Protein AF-A0A921BBT5-F1 (afdb_monomer)

pLDDT: mean 90.87, std 7.2, range [58.44, 97.44]

Structure (mmCIF, N/CA/C/O backbone):
data_AF-A0A921BBT5-F1
#
_entry.id   AF-A0A921BBT5-F1
#
loop_
_atom_site.group_PDB
_atom_site.id
_atom_site.type_symbol
_atom_site.label_atom_id
_atom_site.label_alt_id
_atom_site.label_comp_id
_atom_site.label_asym_id
_atom_site.label_entity_id
_atom_site.label_seq_id
_atom_site.pdbx_PDB_ins_code
_atom_site.Cartn_x
_atom_site.Cartn_y
_atom_site.Cartn_z
_atom_site.occupancy
_atom_site.B_iso_or_equiv
_atom_site.auth_seq_id
_atom_site.auth_comp_id
_atom_site.auth_asym_id
_atom_site.auth_atom_id
_atom_site.pdbx_PDB_model_num
ATOM 1 N N . MET A 1 1 ? 1.662 -13.714 -7.559 1.00 72.19 1 MET A N 1
ATOM 2 C CA . MET A 1 1 ? 1.308 -12.708 -6.559 1.00 72.19 1 MET A CA 1
ATOM 3 C C . MET A 1 1 ? 0.565 -13.531 -5.557 1.00 72.19 1 MET A C 1
ATOM 5 O O . MET A 1 1 ? -0.421 -14.146 -5.947 1.00 72.19 1 MET A O 1
ATOM 9 N N . THR A 1 2 ? 1.134 -13.703 -4.376 1.00 85.88 2 THR A N 1
ATOM 10 C CA . THR A 1 2 ? 0.542 -14.585 -3.370 1.00 85.88 2 THR A CA 1
ATOM 11 C C . THR A 1 2 ? -0.353 -13.729 -2.492 1.00 85.88 2 THR A C 1
ATOM 13 O O . THR A 1 2 ? 0.152 -12.836 -1.818 1.00 85.88 2 THR A O 1
ATOM 16 N N . ILE A 1 3 ? -1.661 -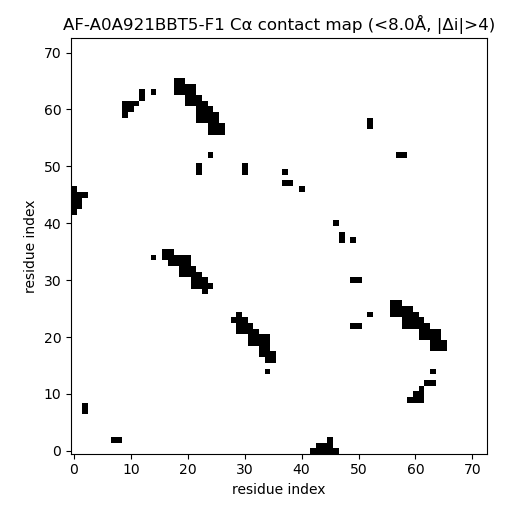13.959 -2.577 1.00 90.69 3 ILE A N 1
ATOM 17 C CA . ILE A 1 3 ? -2.671 -13.340 -1.716 1.00 90.69 3 ILE A CA 1
ATOM 18 C C . ILE A 1 3 ? -3.039 -14.389 -0.672 1.00 90.69 3 ILE A C 1
ATOM 20 O O . ILE A 1 3 ? -3.297 -15.536 -1.038 1.00 90.69 3 ILE A O 1
ATOM 24 N N . ASP A 1 4 ? -2.996 -14.005 0.598 1.00 91.88 4 ASP A N 1
ATOM 25 C CA . ASP A 1 4 ? -3.337 -14.895 1.703 1.00 91.88 4 ASP A CA 1
ATOM 26 C C . ASP A 1 4 ? -4.853 -15.049 1.842 1.00 91.88 4 ASP A C 1
ATOM 28 O O . ASP A 1 4 ? -5.630 -14.211 1.376 1.00 91.88 4 ASP A O 1
ATOM 32 N N . ASP A 1 5 ? -5.281 -16.110 2.520 1.00 94.19 5 ASP A N 1
ATOM 33 C CA . ASP A 1 5 ? -6.692 -16.318 2.820 1.00 94.19 5 ASP A CA 1
ATOM 34 C C . ASP A 1 5 ? -7.247 -15.139 3.634 1.00 94.19 5 ASP A C 1
ATOM 36 O O . ASP A 1 5 ? -6.719 -14.774 4.685 1.00 94.19 5 ASP A O 1
ATOM 40 N N . GLY A 1 6 ? -8.331 -14.541 3.134 1.00 92.25 6 GLY A N 1
ATOM 41 C CA . GLY A 1 6 ? -8.963 -13.356 3.721 1.00 92.25 6 GLY A CA 1
ATOM 42 C C . GLY A 1 6 ? -8.498 -12.021 3.130 1.00 92.25 6 GLY A C 1
ATOM 43 O O . GLY A 1 6 ? -9.196 -11.021 3.307 1.00 92.25 6 GLY A O 1
ATOM 44 N N . ASP A 1 7 ? -7.402 -12.003 2.367 1.00 94.00 7 ASP A N 1
ATOM 45 C CA . ASP A 1 7 ? -6.956 -10.821 1.630 1.00 94.00 7 ASP A CA 1
ATOM 46 C C . ASP A 1 7 ? -7.549 -10.770 0.216 1.00 94.00 7 ASP A C 1
ATOM 48 O O . ASP A 1 7 ? -7.986 -11.763 -0.371 1.00 94.00 7 ASP A O 1
ATOM 52 N N . ARG A 1 8 ? -7.565 -9.567 -0.366 1.00 92.75 8 ARG A N 1
ATOM 53 C CA . ARG A 1 8 ? -8.006 -9.349 -1.747 1.00 92.75 8 ARG A CA 1
ATOM 54 C C . ARG A 1 8 ? -7.252 -8.205 -2.406 1.00 92.75 8 ARG A C 1
ATOM 56 O O . ARG A 1 8 ? -6.880 -7.231 -1.755 1.00 92.75 8 ARG A O 1
ATOM 63 N N . LEU A 1 9 ? -7.097 -8.293 -3.725 1.00 93.00 9 LEU A N 1
ATOM 64 C CA . LEU A 1 9 ? -6.630 -7.171 -4.532 1.00 93.00 9 LEU A CA 1
ATOM 65 C C . LEU A 1 9 ? -7.727 -6.098 -4.587 1.00 93.00 9 LEU A C 1
ATOM 67 O O . LEU A 1 9 ? -8.854 -6.392 -4.981 1.00 93.00 9 LEU A O 1
ATOM 71 N N . ILE A 1 10 ? -7.393 -4.865 -4.209 1.00 92.56 10 ILE A N 1
ATOM 72 C CA . ILE A 1 10 ? -8.339 -3.733 -4.206 1.00 92.56 10 ILE A CA 1
ATOM 73 C C . ILE A 1 10 ? -8.103 -2.737 -5.348 1.00 92.56 10 ILE A C 1
ATOM 75 O O . ILE A 1 10 ? -8.971 -1.923 -5.642 1.00 92.56 10 ILE A O 1
ATOM 79 N N . GLY A 1 11 ? -6.935 -2.789 -5.988 1.00 90.12 11 GLY A N 1
ATOM 80 C CA . GLY A 1 11 ? -6.554 -1.860 -7.042 1.00 90.12 11 GLY A CA 1
ATOM 81 C C . GLY A 1 11 ? -5.195 -2.201 -7.635 1.00 90.12 11 GLY A C 1
ATOM 82 O O . GLY A 1 11 ? -4.400 -2.920 -7.031 1.00 90.12 11 GLY A O 1
ATOM 83 N N . ALA A 1 12 ? -4.953 -1.681 -8.831 1.00 92.19 12 ALA A N 1
ATOM 84 C CA . ALA A 1 12 ? -3.673 -1.724 -9.514 1.00 92.19 12 ALA A CA 1
ATOM 85 C C . ALA A 1 12 ? -3.499 -0.391 -10.245 1.00 92.19 12 ALA A C 1
ATOM 87 O O . ALA A 1 12 ? -4.428 0.080 -10.900 1.00 92.19 12 ALA A O 1
ATOM 88 N N . GLU A 1 13 ? -2.325 0.210 -10.111 1.00 91.06 13 GLU A N 1
ATOM 89 C CA . GLU A 1 13 ? -1.978 1.491 -10.722 1.00 91.06 13 GLU A CA 1
ATOM 90 C C . GLU A 1 13 ? -0.646 1.318 -11.465 1.00 91.06 13 GLU A C 1
ATOM 92 O O . GLU A 1 13 ? 0.162 0.456 -11.105 1.00 91.06 13 GLU A O 1
ATOM 97 N N . LEU A 1 14 ? -0.431 2.105 -12.519 1.00 91.38 14 LEU A N 1
ATOM 98 C CA . LEU A 1 14 ? 0.830 2.121 -13.258 1.00 91.38 14 LEU A CA 1
ATOM 99 C C . LEU A 1 14 ? 1.710 3.248 -12.721 1.00 91.38 14 LEU A C 1
ATOM 101 O O . LEU A 1 14 ? 1.357 4.415 -12.843 1.00 91.38 14 LEU A O 1
ATOM 105 N N . CYS A 1 15 ? 2.842 2.865 -12.144 1.00 89.25 15 CYS A N 1
ATOM 106 C CA . CYS A 1 15 ? 3.854 3.745 -11.568 1.00 89.25 15 CYS A CA 1
ATOM 107 C C . CYS A 1 15 ? 4.849 4.238 -12.631 1.00 89.25 15 CYS A C 1
ATOM 109 O O . CYS A 1 15 ? 5.189 3.480 -13.544 1.00 89.25 15 CYS A O 1
ATOM 111 N N . ASP A 1 16 ? 5.348 5.468 -12.489 1.00 89.38 16 ASP A N 1
ATOM 112 C CA . ASP A 1 16 ? 6.302 6.104 -13.414 1.00 89.38 16 ASP A CA 1
ATOM 113 C C . ASP A 1 16 ? 7.719 6.288 -12.838 1.00 89.38 16 ASP A C 1
ATOM 115 O O . ASP A 1 16 ? 8.642 6.650 -13.568 1.00 89.38 16 ASP A O 1
ATOM 119 N N . GLY A 1 17 ? 7.923 5.971 -11.562 1.00 89.88 17 GLY A N 1
ATOM 120 C CA . GLY A 1 17 ? 9.188 6.096 -10.841 1.00 89.88 17 GLY A CA 1
ATOM 121 C C . GLY A 1 17 ? 9.277 7.339 -9.947 1.00 89.88 17 GLY A C 1
ATOM 122 O O . GLY A 1 17 ? 10.172 7.386 -9.105 1.00 89.88 17 GLY A O 1
ATOM 123 N N . GLU A 1 18 ? 8.375 8.316 -10.08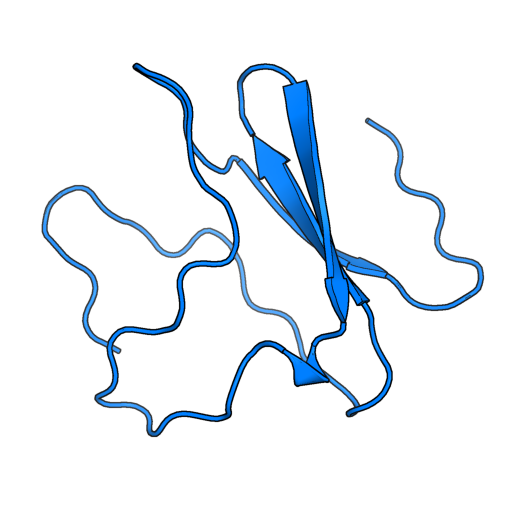7 1.00 90.56 18 GLU A N 1
ATOM 124 C CA . GLU A 1 18 ? 8.394 9.587 -9.350 1.00 90.56 18 GLU A CA 1
ATOM 125 C C . GLU A 1 18 ? 7.094 9.889 -8.579 1.00 90.56 18 GLU A C 1
ATOM 127 O O . GLU A 1 18 ? 6.946 10.973 -8.010 1.00 90.56 18 GLU A O 1
ATOM 132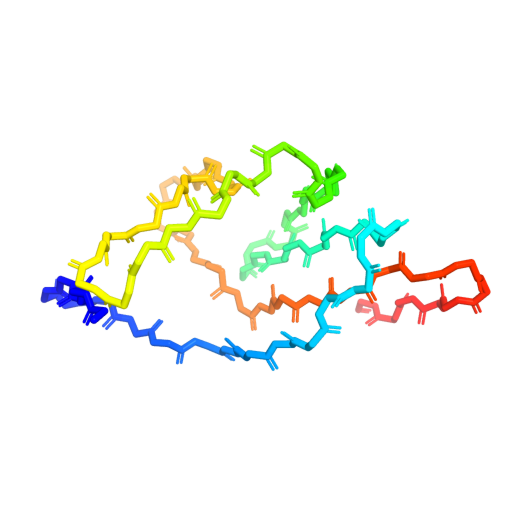 N N . SER A 1 19 ? 6.156 8.943 -8.526 1.00 92.00 19 SER A N 1
ATOM 133 C CA . SER A 1 19 ? 4.848 9.137 -7.898 1.00 92.00 19 SER A CA 1
ATOM 134 C C . SER A 1 19 ? 4.845 8.837 -6.391 1.00 92.00 19 SER A C 1
ATOM 136 O O . SER A 1 19 ? 5.588 7.992 -5.882 1.00 92.00 19 SER A O 1
ATOM 138 N N . ASP A 1 20 ? 3.947 9.499 -5.660 1.00 93.62 20 ASP A N 1
ATOM 139 C CA . ASP A 1 20 ? 3.598 9.112 -4.290 1.00 93.62 20 ASP A CA 1
ATOM 140 C C . ASP A 1 20 ? 2.438 8.108 -4.306 1.00 93.62 20 ASP A C 1
ATOM 142 O O . ASP A 1 20 ? 1.495 8.239 -5.085 1.00 93.62 20 ASP A O 1
ATOM 146 N N . ILE A 1 21 ? 2.447 7.143 -3.389 1.00 94.00 21 ILE A N 1
ATOM 147 C CA . ILE A 1 21 ? 1.339 6.209 -3.167 1.00 94.00 21 ILE A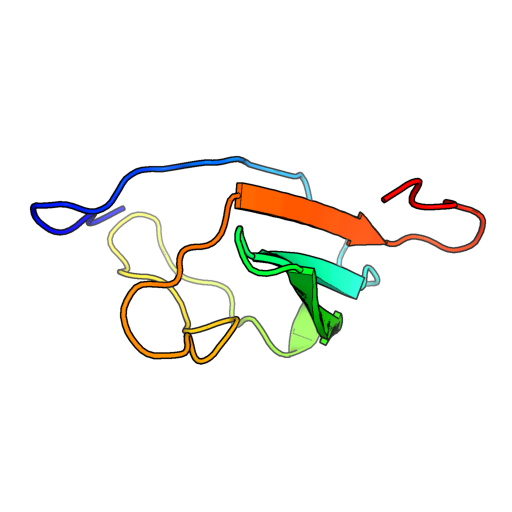 CA 1
ATOM 148 C C . ILE A 1 21 ? 0.508 6.713 -1.989 1.00 94.00 21 ILE A C 1
ATOM 150 O O . ILE A 1 21 ? 1.028 6.904 -0.889 1.00 94.00 21 ILE A O 1
ATOM 154 N N . LEU A 1 22 ? -0.797 6.886 -2.199 1.00 94.62 22 LEU A N 1
ATOM 155 C CA . LEU A 1 22 ? -1.783 7.169 -1.160 1.00 94.62 22 LEU A CA 1
ATOM 156 C C . LEU A 1 22 ? -2.620 5.916 -0.884 1.00 94.62 22 LEU A C 1
ATOM 158 O O . LEU A 1 22 ? -3.273 5.389 -1.786 1.00 94.62 22 LEU A O 1
ATOM 162 N N . LEU A 1 23 ? -2.647 5.475 0.373 1.00 95.69 23 LEU A N 1
ATOM 163 C CA . LEU A 1 23 ? -3.551 4.428 0.853 1.00 95.69 23 LEU A CA 1
ATOM 164 C C . LEU A 1 23 ? -4.546 5.022 1.847 1.00 95.69 23 LEU A C 1
ATOM 166 O O . LEU A 1 23 ? -4.143 5.766 2.743 1.00 95.69 23 LEU A O 1
ATOM 170 N N . ALA A 1 24 ? -5.818 4.650 1.718 1.00 95.75 24 ALA A N 1
ATOM 171 C CA . ALA A 1 24 ? -6.895 5.067 2.613 1.00 95.75 24 ALA A CA 1
ATOM 172 C C . ALA A 1 24 ? -7.599 3.852 3.230 1.00 95.75 24 ALA A C 1
ATOM 174 O O . ALA A 1 24 ? -7.793 2.827 2.566 1.00 95.75 24 ALA A O 1
ATOM 175 N N . THR A 1 25 ? -7.978 3.966 4.501 1.00 97.19 25 THR A N 1
ATOM 176 C CA . THR A 1 25 ? -8.651 2.912 5.265 1.00 97.19 25 THR A CA 1
ATOM 177 C C . THR A 1 25 ? -10.123 3.219 5.499 1.00 97.19 25 THR A C 1
ATOM 179 O O . THR A 1 25 ? -10.558 4.367 5.418 1.00 97.19 25 THR A O 1
ATOM 182 N N . GLU A 1 26 ? -10.898 2.177 5.794 1.00 96.88 26 GLU A N 1
ATOM 183 C CA . GLU A 1 26 ? -12.337 2.276 6.059 1.00 96.88 26 GLU A CA 1
ATOM 184 C C . GLU A 1 26 ? -12.648 3.200 7.241 1.00 96.88 26 GLU A C 1
ATOM 186 O O . GLU A 1 26 ? -13.632 3.935 7.210 1.00 96.88 26 GLU A O 1
ATOM 191 N N . LYS A 1 27 ? -11.783 3.221 8.263 1.00 97.31 27 LYS A N 1
ATOM 192 C CA . LYS A 1 27 ? -11.941 4.093 9.440 1.00 97.31 27 LYS A CA 1
ATOM 193 C C . LYS A 1 27 ? -11.427 5.526 9.232 1.00 97.31 27 LYS A C 1
ATOM 195 O O . LYS A 1 27 ? -11.274 6.259 10.208 1.00 97.31 27 LYS A O 1
ATOM 200 N N . GLY A 1 28 ? -11.155 5.930 7.990 1.00 95.19 28 GLY A N 1
ATOM 201 C CA . GLY A 1 28 ? -10.778 7.303 7.640 1.00 95.19 28 GLY A CA 1
ATOM 202 C C . GLY A 1 28 ? -9.315 7.657 7.916 1.00 95.19 28 GLY A C 1
ATOM 203 O O . GLY A 1 28 ? -8.971 8.838 7.956 1.00 95.19 28 GLY A O 1
ATOM 204 N N . PHE A 1 29 ? -8.438 6.666 8.114 1.00 96.19 29 PHE A N 1
ATOM 205 C CA . PHE A 1 29 ? -6.996 6.904 8.193 1.00 96.19 29 PHE A CA 1
ATOM 206 C C . PHE A 1 29 ? -6.364 6.818 6.807 1.00 96.19 29 PHE A C 1
ATOM 208 O O . PHE A 1 29 ? -6.840 6.106 5.925 1.00 96.19 29 PHE A O 1
ATOM 215 N N . SER A 1 30 ? -5.248 7.515 6.620 1.00 95.94 30 SER A N 1
ATOM 216 C CA . SER A 1 30 ? -4.490 7.454 5.375 1.00 95.94 30 SER A CA 1
ATOM 217 C C . SER A 1 30 ? -2.993 7.547 5.616 1.00 95.94 30 SER A C 1
ATOM 219 O O . SER A 1 30 ? -2.550 8.162 6.588 1.00 95.94 30 SER A O 1
ATOM 221 N N . ILE A 1 31 ? -2.214 6.992 4.693 1.00 96.06 31 ILE A N 1
ATOM 222 C CA . ILE A 1 31 ? -0.768 7.203 4.606 1.00 96.06 31 ILE A CA 1
ATOM 223 C C . ILE A 1 31 ? -0.398 7.582 3.176 1.00 96.06 31 ILE A C 1
ATOM 225 O O . ILE A 1 31 ? -0.961 7.039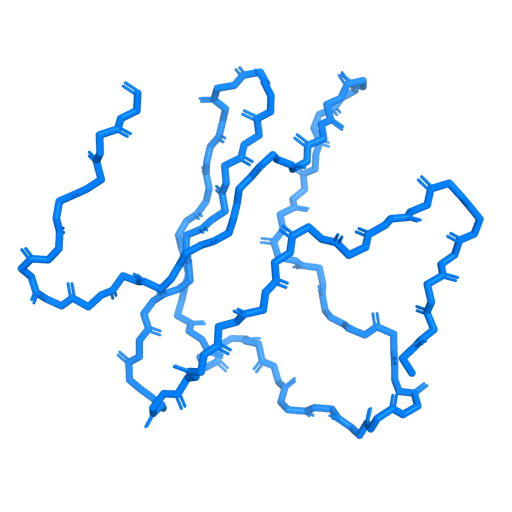 2.225 1.00 96.06 31 ILE A O 1
ATOM 229 N N . ARG A 1 32 ? 0.563 8.497 3.043 1.00 94.44 32 ARG A N 1
ATOM 230 C CA . ARG A 1 32 ? 1.210 8.837 1.778 1.00 94.44 32 ARG A CA 1
ATOM 231 C C . ARG A 1 32 ? 2.708 8.618 1.915 1.00 94.44 32 ARG A C 1
ATOM 233 O O . ARG A 1 32 ? 3.288 9.086 2.894 1.00 94.44 32 ARG A O 1
ATOM 240 N N . PHE A 1 33 ? 3.303 7.920 0.961 1.00 94.81 33 PHE A N 1
ATOM 241 C CA . PHE A 1 33 ? 4.735 7.628 0.940 1.00 94.81 33 PHE A CA 1
ATOM 242 C C . PHE A 1 33 ? 5.235 7.540 -0.503 1.00 94.81 33 PHE A C 1
ATOM 244 O O . PHE A 1 33 ? 4.437 7.313 -1.415 1.00 94.81 33 PHE A O 1
ATOM 251 N N . SER A 1 34 ? 6.536 7.727 -0.715 1.00 94.56 34 SER A N 1
ATOM 252 C CA . SER A 1 34 ? 7.100 7.688 -2.067 1.00 94.56 34 SER A CA 1
ATOM 253 C C . SER A 1 34 ? 7.072 6.261 -2.599 1.00 94.56 34 SER A C 1
ATOM 255 O O . SER A 1 34 ? 7.430 5.324 -1.882 1.00 94.56 34 SER A O 1
ATOM 257 N N . GLU A 1 35 ? 6.729 6.056 -3.871 1.00 94.06 35 GLU A N 1
ATOM 258 C CA . GLU A 1 35 ? 6.770 4.708 -4.447 1.00 94.06 35 GLU A CA 1
ATOM 259 C C . GLU A 1 35 ? 8.171 4.087 -4.435 1.00 94.06 35 GLU A C 1
ATOM 261 O O . GLU A 1 35 ? 8.304 2.866 -4.420 1.00 94.06 35 GLU A O 1
ATOM 266 N N . LYS A 1 36 ? 9.222 4.908 -4.326 1.00 94.25 36 LYS A N 1
ATOM 267 C CA . LYS A 1 36 ? 10.610 4.454 -4.153 1.00 94.25 36 LYS A CA 1
ATOM 268 C C . LYS A 1 36 ? 10.822 3.682 -2.845 1.00 94.25 36 LYS A C 1
ATOM 270 O O . LYS A 1 36 ? 11.753 2.883 -2.749 1.00 94.25 36 LYS A O 1
ATOM 275 N N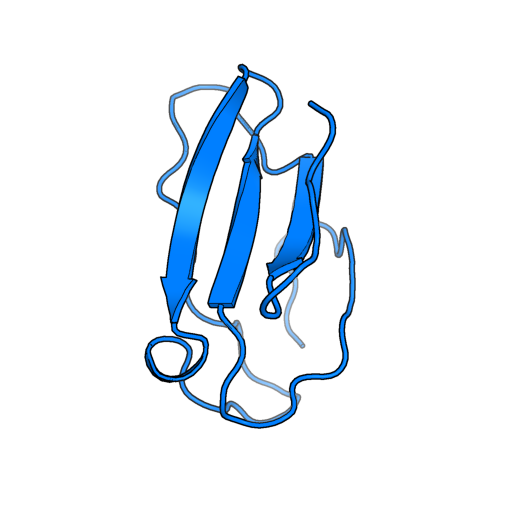 . GLU A 1 37 ? 9.963 3.877 -1.845 1.00 94.31 37 GLU A N 1
ATOM 276 C CA . GLU A 1 37 ? 9.968 3.090 -0.606 1.00 94.31 37 GLU A CA 1
ATOM 277 C C . GLU A 1 37 ? 9.387 1.679 -0.822 1.00 94.31 37 GLU A C 1
ATOM 279 O O . GLU A 1 37 ? 9.720 0.736 -0.094 1.00 94.31 37 GLU A O 1
ATOM 284 N N . ALA A 1 38 ? 8.562 1.497 -1.860 1.00 91.62 38 ALA A N 1
ATOM 285 C CA . ALA A 1 38 ? 8.069 0.200 -2.292 1.00 91.62 38 ALA A CA 1
ATOM 286 C C . ALA A 1 38 ? 9.048 -0.443 -3.284 1.00 91.62 38 ALA A C 1
ATOM 288 O O . ALA A 1 38 ? 9.088 -0.143 -4.473 1.00 91.62 38 ALA A O 1
ATOM 289 N N . ARG A 1 39 ? 9.854 -1.385 -2.789 1.00 88.62 39 ARG A N 1
ATOM 290 C CA . ARG A 1 39 ? 10.829 -2.088 -3.632 1.00 88.62 39 ARG A CA 1
ATOM 291 C C . ARG A 1 39 ? 10.132 -2.919 -4.724 1.00 88.62 39 ARG A C 1
ATOM 293 O O . ARG A 1 39 ? 9.189 -3.646 -4.397 1.00 88.62 39 ARG A O 1
ATOM 300 N N . PRO A 1 40 ? 10.636 -2.908 -5.975 1.00 89.44 40 PRO A N 1
ATOM 301 C CA . PRO A 1 40 ? 10.159 -3.801 -7.023 1.00 89.44 40 PRO A CA 1
ATOM 302 C C . PRO A 1 40 ? 10.300 -5.264 -6.602 1.00 89.44 40 PRO A C 1
ATOM 304 O O . PRO A 1 40 ? 11.335 -5.677 -6.074 1.00 89.44 40 PRO A O 1
ATOM 307 N N . ILE A 1 41 ? 9.267 -6.060 -6.864 1.00 90.00 41 ILE A N 1
ATOM 308 C CA . ILE A 1 41 ? 9.268 -7.497 -6.596 1.00 90.00 41 ILE A CA 1
ATOM 309 C C . ILE A 1 41 ? 8.799 -8.272 -7.822 1.00 90.00 41 ILE A C 1
ATOM 311 O O . ILE A 1 41 ? 7.955 -7.815 -8.590 1.00 90.00 41 ILE A O 1
ATOM 315 N N . GLY A 1 42 ? 9.338 -9.479 -7.993 1.00 89.12 42 GLY A N 1
ATOM 316 C CA . GLY A 1 42 ? 8.875 -10.395 -9.028 1.00 89.12 42 GLY A CA 1
ATOM 317 C C . GLY A 1 42 ? 7.428 -10.834 -8.795 1.00 89.12 42 GLY A C 1
ATOM 318 O O . GLY A 1 42 ? 6.911 -10.792 -7.677 1.00 89.12 42 GLY A O 1
ATOM 319 N N . ARG A 1 43 ? 6.783 -11.333 -9.854 1.00 88.94 43 ARG A N 1
ATOM 320 C CA . ARG A 1 43 ? 5.368 -11.733 -9.833 1.00 88.94 43 ARG A CA 1
ATOM 321 C C . ARG A 1 43 ? 5.036 -12.721 -8.717 1.00 88.94 43 ARG A C 1
ATOM 323 O O . ARG A 1 43 ? 3.912 -12.693 -8.247 1.00 88.94 43 ARG A O 1
ATOM 330 N N . THR A 1 44 ? 5.944 -13.597 -8.294 1.00 90.75 44 THR A N 1
ATOM 331 C CA . THR A 1 44 ? 5.712 -14.594 -7.228 1.00 90.75 44 THR A CA 1
ATOM 332 C C . THR A 1 44 ? 5.862 -14.042 -5.806 1.00 90.75 44 THR A C 1
ATOM 334 O O . THR A 1 44 ? 5.589 -14.765 -4.853 1.00 90.75 44 THR A O 1
ATOM 337 N N . GLY A 1 45 ? 6.261 -12.778 -5.641 1.00 87.62 45 GLY A N 1
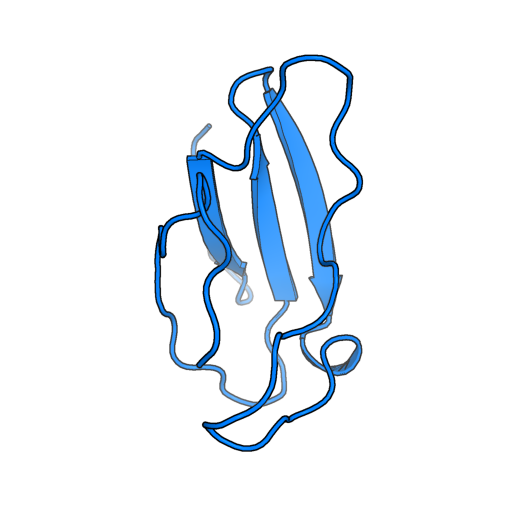ATOM 338 C CA . GLY A 1 45 ? 6.412 -12.147 -4.334 1.00 87.62 45 GLY A CA 1
ATOM 339 C C . GLY A 1 45 ? 5.083 -11.852 -3.627 1.00 87.62 45 GLY A C 1
ATOM 340 O O . GLY A 1 45 ? 4.001 -11.897 -4.223 1.00 87.62 45 GLY A O 1
ATOM 341 N N . ARG A 1 46 ? 5.196 -11.532 -2.331 1.00 90.06 46 ARG A N 1
ATOM 342 C CA . ARG A 1 46 ? 4.071 -11.216 -1.432 1.00 90.06 46 ARG A CA 1
ATOM 343 C C . ARG A 1 46 ? 3.736 -9.720 -1.349 1.00 90.06 46 ARG A C 1
ATOM 345 O O . ARG A 1 46 ? 2.628 -9.371 -0.973 1.00 90.06 46 ARG A O 1
ATOM 352 N N . GLY A 1 47 ? 4.666 -8.837 -1.701 1.00 90.75 47 GLY A N 1
ATOM 353 C CA . GLY A 1 47 ? 4.490 -7.389 -1.540 1.00 90.75 47 GLY A CA 1
ATOM 354 C C . GLY A 1 47 ? 5.311 -6.811 -0.394 1.00 90.75 47 GLY A C 1
ATOM 355 O O . GLY A 1 47 ? 6.101 -7.501 0.254 1.00 90.75 47 GLY A O 1
ATOM 356 N N . VAL A 1 48 ? 5.096 -5.522 -0.151 1.00 91.88 48 VAL A N 1
ATOM 357 C CA . VAL A 1 48 ? 5.596 -4.785 1.013 1.00 91.88 48 VAL A CA 1
ATOM 358 C C . VAL A 1 48 ? 4.409 -4.234 1.801 1.00 91.88 48 VAL A C 1
ATOM 360 O O . VAL A 1 48 ? 3.332 -4.016 1.248 1.00 91.88 48 VAL A O 1
ATOM 363 N N . LYS A 1 49 ? 4.585 -4.003 3.104 1.00 93.94 49 LYS A N 1
ATOM 364 C CA . LYS A 1 49 ? 3.533 -3.409 3.938 1.00 93.94 49 LYS A CA 1
ATOM 365 C C . LYS A 1 49 ? 3.504 -1.892 3.736 1.00 93.94 49 LYS A C 1
ATOM 367 O O . LYS A 1 49 ? 4.403 -1.216 4.220 1.00 93.94 49 LYS A O 1
ATOM 372 N N . GLY A 1 50 ? 2.465 -1.381 3.072 1.00 95.12 50 GLY A N 1
ATOM 373 C CA . GLY A 1 50 ? 2.289 0.059 2.826 1.00 95.12 50 GLY A CA 1
ATOM 374 C C . GLY A 1 50 ? 1.673 0.841 3.993 1.00 95.12 50 GLY A C 1
ATOM 375 O O . GLY A 1 50 ? 2.029 1.989 4.215 1.00 95.12 50 GLY A O 1
ATOM 376 N N . ILE A 1 51 ? 0.781 0.230 4.783 1.00 96.94 51 ILE A N 1
ATOM 377 C CA . ILE A 1 51 ? 0.163 0.864 5.960 1.00 96.94 51 ILE A CA 1
ATOM 378 C C . ILE A 1 51 ? 0.049 -0.134 7.118 1.00 96.94 51 ILE A C 1
ATOM 380 O O . ILE A 1 51 ? -0.195 -1.325 6.914 1.00 96.94 51 ILE A O 1
ATOM 384 N N . ARG A 1 52 ? 0.239 0.338 8.356 1.00 96.94 52 ARG A N 1
ATOM 385 C CA . ARG A 1 52 ? -0.127 -0.426 9.558 1.00 96.94 52 ARG A CA 1
ATOM 386 C C . ARG A 1 52 ? -1.586 -0.131 9.896 1.00 96.94 52 ARG A C 1
ATOM 388 O O . ARG A 1 52 ? -1.923 1.010 10.191 1.00 96.94 52 ARG A O 1
ATOM 395 N N . LEU A 1 53 ? -2.422 -1.162 9.853 1.00 97.19 53 LEU A N 1
ATOM 396 C CA . LEU A 1 53 ? -3.846 -1.060 10.158 1.00 97.19 53 LEU A CA 1
ATOM 397 C C . LEU A 1 53 ? -4.082 -1.047 11.670 1.00 97.19 53 LEU A C 1
ATOM 399 O O . LEU A 1 53 ? -3.360 -1.699 12.430 1.00 97.19 53 LEU A O 1
ATOM 403 N N . LYS A 1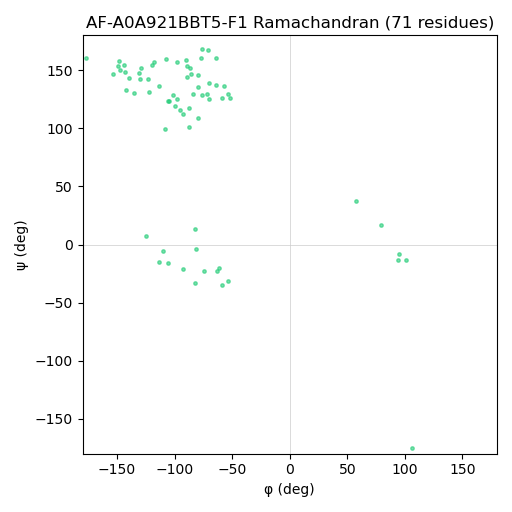 54 ? -5.103 -0.302 12.097 1.00 96.38 54 LYS A N 1
ATOM 404 C CA . LYS A 1 54 ? -5.650 -0.412 13.453 1.00 96.38 54 LYS A CA 1
ATOM 405 C C . LYS A 1 54 ? -6.517 -1.666 13.560 1.00 96.38 54 LYS A C 1
ATOM 407 O O . LYS A 1 54 ? -6.858 -2.284 12.554 1.00 96.38 54 LYS A O 1
ATOM 412 N N . THR A 1 55 ? -6.877 -2.036 14.787 1.00 96.94 55 THR A N 1
ATOM 413 C CA . THR A 1 55 ? -7.782 -3.161 15.034 1.00 96.94 55 THR A CA 1
ATOM 414 C C . THR A 1 55 ? -9.079 -2.987 14.246 1.00 96.94 55 THR A C 1
ATOM 416 O O . THR A 1 55 ? -9.719 -1.931 14.322 1.00 96.94 55 THR A O 1
ATOM 419 N N . ASP A 1 56 ? -9.456 -4.042 13.520 1.00 95.94 56 ASP A N 1
ATOM 420 C CA . ASP A 1 56 ? -10.689 -4.099 12.731 1.00 95.94 56 ASP A CA 1
ATOM 421 C C . ASP A 1 56 ? -10.779 -2.973 11.679 1.00 95.94 56 ASP A C 1
ATOM 423 O O . ASP A 1 56 ? -11.814 -2.346 11.492 1.00 95.94 56 ASP A O 1
ATOM 427 N N . ASP A 1 57 ? -9.649 -2.624 11.063 1.00 97.44 57 ASP A N 1
ATOM 428 C CA . ASP A 1 57 ? -9.566 -1.671 9.954 1.00 97.44 57 ASP A CA 1
ATOM 429 C C . ASP A 1 57 ? -9.022 -2.374 8.706 1.00 97.44 57 ASP A C 1
ATOM 431 O O . ASP A 1 57 ? -8.332 -3.392 8.800 1.00 97.44 57 ASP A O 1
ATOM 435 N N . ARG A 1 58 ? -9.306 -1.822 7.529 1.00 96.75 58 ARG A N 1
ATOM 436 C CA . ARG A 1 58 ? -8.854 -2.366 6.243 1.00 96.75 58 ARG A CA 1
ATOM 437 C C . ARG A 1 58 ? -8.652 -1.262 5.224 1.00 96.75 58 ARG A C 1
ATOM 439 O O . ARG A 1 58 ? -9.292 -0.216 5.286 1.00 96.75 58 ARG A O 1
ATOM 446 N N . VAL A 1 59 ? -7.775 -1.510 4.257 1.00 97.12 59 VAL A N 1
ATOM 447 C CA . VAL A 1 59 ? -7.570 -0.588 3.135 1.00 97.12 59 VAL A CA 1
ATOM 448 C C . VAL A 1 59 ? -8.779 -0.659 2.202 1.00 97.12 59 VAL A C 1
ATOM 450 O O . VAL A 1 59 ? -9.193 -1.747 1.797 1.00 97.12 59 VAL A O 1
ATOM 453 N N . VAL A 1 60 ? -9.333 0.501 1.857 1.00 96.00 60 VAL A N 1
ATOM 454 C CA . VAL A 1 60 ? -10.480 0.637 0.942 1.00 96.00 60 VAL A CA 1
ATOM 455 C C . VAL A 1 60 ? -10.113 1.332 -0.365 1.00 96.00 60 VAL A C 1
ATOM 457 O O . VAL A 1 60 ? -10.859 1.229 -1.334 1.00 96.00 60 VAL A O 1
ATOM 460 N N . GLY A 1 61 ? -8.952 1.989 -0.427 1.00 94.38 61 GLY A N 1
ATOM 461 C CA . GLY A 1 61 ? -8.472 2.641 -1.638 1.00 94.38 61 GLY A CA 1
ATOM 462 C C . GLY A 1 61 ? -6.953 2.751 -1.692 1.00 94.38 61 GLY A C 1
ATOM 463 O O . GLY A 1 61 ? -6.289 2.917 -0.668 1.00 94.38 61 GLY A O 1
ATOM 464 N N . ALA A 1 62 ? -6.424 2.672 -2.910 1.00 94.44 62 ALA A N 1
ATOM 465 C CA . ALA A 1 62 ? -5.033 2.934 -3.246 1.00 94.44 62 ALA A CA 1
ATOM 466 C C . ALA A 1 62 ? -4.995 3.797 -4.511 1.00 94.44 62 ALA A C 1
ATOM 468 O O . ALA A 1 62 ? -5.689 3.474 -5.478 1.00 94.44 62 ALA A O 1
ATOM 469 N N . LYS A 1 63 ? -4.228 4.889 -4.495 1.00 93.44 63 LYS A N 1
ATOM 470 C CA . LYS A 1 63 ? -4.078 5.802 -5.633 1.00 93.44 63 LYS A CA 1
ATOM 471 C C . LYS A 1 63 ? -2.668 6.347 -5.753 1.00 93.44 63 LYS A C 1
ATOM 473 O O . LYS A 1 63 ? -2.016 6.580 -4.736 1.00 93.44 63 LYS A O 1
ATOM 478 N N . LEU A 1 64 ? -2.238 6.607 -6.985 1.00 93.38 64 LEU A N 1
ATOM 479 C CA . LEU A 1 64 ? -1.056 7.420 -7.233 1.00 93.38 64 LEU A CA 1
ATOM 480 C C . LEU A 1 64 ? -1.386 8.905 -7.101 1.00 93.38 64 LEU A C 1
ATOM 482 O O . LEU A 1 64 ? -2.411 9.401 -7.570 1.00 93.38 64 LEU A O 1
ATOM 486 N N . SER A 1 65 ? -0.497 9.609 -6.419 1.00 87.69 65 SER A N 1
ATOM 487 C CA . SER A 1 65 ? -0.533 11.040 -6.185 1.00 87.69 65 SER A CA 1
ATOM 488 C C . SER A 1 65 ? 0.563 11.684 -7.015 1.00 87.69 65 SER A C 1
ATOM 490 O O . SER A 1 65 ? 1.721 11.719 -6.603 1.00 87.69 65 SER A O 1
ATOM 492 N N . THR A 1 66 ? 0.183 12.239 -8.161 1.00 82.81 66 THR A N 1
ATOM 493 C CA . THR A 1 66 ? 1.052 13.106 -8.959 1.00 82.81 66 THR A CA 1
ATOM 494 C C . THR A 1 66 ? 0.752 14.583 -8.674 1.00 82.81 66 THR A C 1
ATOM 496 O O . THR A 1 66 ? -0.341 14.921 -8.191 1.00 82.81 66 THR A O 1
ATOM 499 N N . PRO A 1 67 ? 1.707 15.497 -8.932 1.00 78.25 67 PRO A N 1
ATOM 500 C CA . PRO A 1 67 ? 1.488 16.927 -8.747 1.00 78.25 67 PRO A CA 1
ATOM 501 C C . PRO A 1 67 ? 0.219 17.411 -9.463 1.00 78.25 67 PRO A C 1
ATOM 503 O O . PRO A 1 67 ? 0.048 17.204 -10.661 1.00 78.25 67 PRO A O 1
ATOM 506 N N . GLY A 1 68 ? -0.675 18.072 -8.723 1.00 73.75 68 GLY A N 1
ATOM 507 C CA . GLY A 1 68 ? -1.927 18.620 -9.258 1.00 73.75 68 GLY A CA 1
ATOM 508 C C . GLY A 1 68 ? -3.159 17.719 -9.113 1.00 73.75 68 GLY A C 1
ATOM 509 O O . GLY A 1 68 ? -4.271 18.204 -9.328 1.00 73.75 68 GLY A O 1
ATOM 510 N N . ILE A 1 69 ? -3.010 16.461 -8.678 1.00 77.31 69 ILE A N 1
ATOM 511 C CA . ILE A 1 69 ? -4.156 15.617 -8.315 1.00 77.31 69 ILE A CA 1
ATOM 512 C C . ILE A 1 69 ? -4.704 16.046 -6.950 1.00 77.31 69 ILE A C 1
ATOM 514 O O . ILE A 1 69 ? -3.975 16.156 -5.964 1.00 77.31 69 ILE A O 1
ATOM 518 N N . ARG A 1 70 ? -6.020 16.278 -6.889 1.00 73.75 70 ARG A N 1
ATOM 519 C CA . ARG A 1 70 ? -6.759 16.464 -5.636 1.00 73.75 70 ARG A CA 1
ATOM 520 C C . ARG A 1 70 ? -7.561 15.210 -5.334 1.00 73.75 70 ARG A C 1
ATOM 522 O O . ARG A 1 70 ? -8.395 14.802 -6.138 1.00 73.75 70 ARG A O 1
ATOM 529 N N . PHE A 1 71 ? -7.332 14.645 -4.157 1.00 77.81 71 PHE A N 1
ATOM 530 C CA . PHE A 1 71 ? -8.169 13.582 -3.618 1.00 77.81 71 PHE A CA 1
ATOM 531 C C . PHE A 1 71 ? -9.378 14.200 -2.924 1.00 77.81 71 PHE A C 1
ATOM 533 O O . PHE A 1 71 ? -9.232 15.112 -2.111 1.00 77.81 71 PHE A O 1
ATOM 540 N N . LEU A 1 72 ? -10.564 13.712 -3.272 1.00 72.75 72 LEU A N 1
ATOM 541 C CA . LEU A 1 72 ? -11.795 13.982 -2.540 1.00 72.75 72 LEU A CA 1
ATOM 542 C C . LEU A 1 72 ? -12.044 12.757 -1.658 1.00 72.75 72 LEU A C 1
ATOM 544 O O . LEU A 1 72 ? -12.110 11.643 -2.181 1.00 72.75 72 LEU A O 1
ATOM 548 N N . LEU A 1 73 ? -12.067 12.976 -0.342 1.00 58.44 73 LEU A N 1
ATOM 549 C CA . LEU A 1 73 ? -12.360 11.968 0.679 1.00 58.44 73 LEU A CA 1
ATOM 550 C C . LEU A 1 73 ? -13.851 11.981 1.013 1.00 58.44 73 LEU A C 1
ATOM 552 O O . LEU A 1 73 ? -14.415 13.099 1.068 1.00 58.44 73 LEU A O 1
#

Sequence (73 aa):
MTIDDGDRLIGAELCDGESDILLATEKGFSIRFSEKEARPIGRTGRGVKGIRLKTDDRVVGAKLSTPGIRFLL

Radius of gyration: 12.77 Å; Cα contacts (8 Å, |Δi|>4): 92; chains: 1; bounding box: 23×35×28 Å

Mean predicted aligned error: 3.88 Å

Secondary structure (DSSP, 8-state):
--PPTT----------SSPEEEEEETTS-EEEEEGGGS----TT-------PPPTT--EEEEEEE-TT-----

Solvent-accessible surface area (backbone atoms only — not compa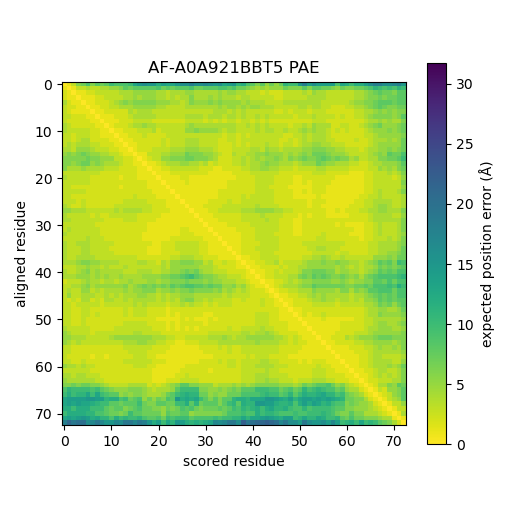rable to full-atom values): 5111 Å² total; per-residue (Å²): 91,57,74,56,95,93,59,77,90,87,72,86,82,88,83,85,83,82,39,30,39,37,39,34,30,73,84,73,48,72,52,74,45,55,44,78,77,58,72,89,72,63,66,78,40,74,79,79,87,86,72,87,73,58,90,97,49,49,79,74,47,71,45,79,46,52,96,88,70,79,88,84,132

Foldseek 3Di:
DDADPPDDDQDDDDDDQFWWKWWAKPVGDIDIDTCVVWDDDDPPDDGDDPDDDDPPMDTNDMDTDDPPDDDDD

Nearest PDB structures (foldseek):
  1zi0-assembly1_A  TM=9.654E-01  e=5.714E-03  Escherichia coli
  1zi0-assembly2_B  TM=9.650E-01  e=6.956E-03  Escherichia coli
  3l6v-assembly1_A  TM=9.728E-01  e=3.142E-02  Xanthomonas campestris pv. campestris
  6rkw-assembly1_C  TM=8.911E-01  e=1.528E-02  Escherichia coli K-12
  3uc1-assembly1_A  TM=8.304E-01  e=2.120E-02  Mycobacterium tuberculosis H37Rv